Protein AF-A0A971NBQ5-F1 (afdb_monomer)

Sequence (109 aa):
MSLKNCKRCGKLFNIRGYTYNVCKDCLEKDNADFERLRQYILTHPYASVLELSQETGVEPAVITRFHREGRFINREKQEGNLLCAQCGAPVPAGQFCKECGTQTPRKNR

Structure (mmCIF, N/CA/C/O backbone):
data_AF-A0A971NBQ5-F1
#
_entry.id   AF-A0A971NBQ5-F1
#
loop_
_atom_site.group_PDB
_atom_site.id
_atom_site.type_symbol
_atom_site.label_atom_id
_atom_site.label_alt_id
_atom_site.label_comp_id
_atom_site.label_asym_id
_atom_site.label_entity_id
_atom_site.label_seq_id
_atom_site.pdbx_PDB_ins_code
_atom_site.Cartn_x
_atom_site.Cartn_y
_atom_site.Cartn_z
_atom_site.occupancy
_atom_site.B_iso_or_equiv
_atom_site.auth_seq_id
_atom_site.auth_comp_id
_atom_site.auth_asym_id
_atom_site.auth_atom_id
_atom_site.pdbx_PDB_model_num
ATOM 1 N N . MET A 1 1 ? 30.346 1.399 -16.266 1.00 57.97 1 MET A N 1
ATOM 2 C CA . MET A 1 1 ? 28.879 1.366 -16.469 1.00 57.97 1 MET A CA 1
ATOM 3 C C . MET A 1 1 ? 28.365 0.096 -15.815 1.00 57.97 1 MET A C 1
ATOM 5 O O . MET A 1 1 ? 28.711 -0.973 -16.290 1.00 57.97 1 MET A O 1
ATOM 9 N N . SER A 1 2 ? 27.642 0.200 -14.699 1.00 68.81 2 SER A N 1
ATOM 10 C CA . SER A 1 2 ? 27.184 -0.976 -13.947 1.00 68.81 2 SER A CA 1
ATOM 11 C C . SER A 1 2 ? 25.738 -1.291 -14.319 1.00 68.81 2 SER A C 1
ATOM 13 O O . SER A 1 2 ? 24.828 -0.518 -14.013 1.00 68.81 2 SER A O 1
ATOM 15 N N . LEU A 1 3 ? 25.542 -2.405 -15.022 1.00 72.94 3 LEU A N 1
ATOM 16 C CA . LEU A 1 3 ? 24.230 -2.940 -15.378 1.00 72.94 3 LEU A CA 1
ATOM 17 C C . LEU A 1 3 ? 23.749 -3.874 -14.263 1.00 72.94 3 LEU A C 1
ATOM 19 O O . LEU A 1 3 ? 24.534 -4.647 -13.718 1.00 72.94 3 LEU A O 1
ATOM 23 N N . LYS A 1 4 ? 22.462 -3.812 -13.922 1.00 79.94 4 LYS A N 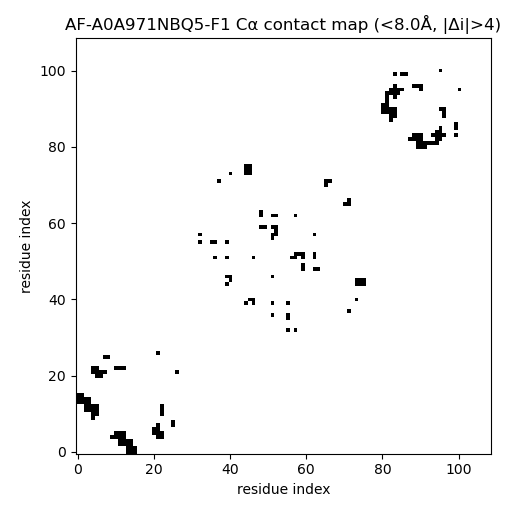1
ATOM 24 C CA . LYS A 1 4 ? 21.821 -4.725 -12.968 1.00 79.94 4 LYS A CA 1
ATOM 25 C C . LYS A 1 4 ? 20.464 -5.158 -13.488 1.00 79.94 4 LYS A C 1
ATOM 27 O O . LYS A 1 4 ? 19.810 -4.432 -14.233 1.00 79.94 4 LYS A O 1
ATOM 32 N N . ASN A 1 5 ? 20.035 -6.344 -13.082 1.00 82.00 5 ASN A N 1
ATOM 33 C CA . ASN A 1 5 ? 18.699 -6.836 -13.374 1.00 82.00 5 ASN A CA 1
ATOM 34 C C . ASN A 1 5 ? 17.680 -6.204 -12.426 1.00 82.00 5 ASN A C 1
ATOM 36 O O . ASN A 1 5 ? 17.870 -6.150 -11.209 1.00 82.00 5 ASN A O 1
ATOM 40 N N . CYS A 1 6 ? 16.571 -5.744 -12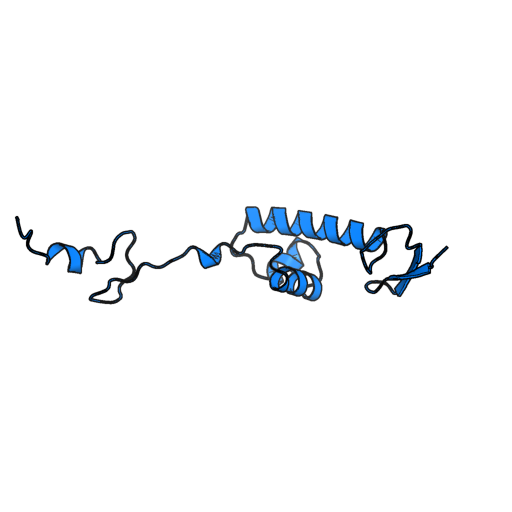.992 1.00 83.94 6 CYS A N 1
ATOM 41 C CA . CYS A 1 6 ? 15.412 -5.311 -12.233 1.00 83.94 6 CYS A CA 1
ATOM 42 C C . CYS A 1 6 ? 14.815 -6.506 -11.487 1.00 83.94 6 CYS A C 1
ATOM 44 O O . CYS A 1 6 ? 14.434 -7.490 -12.117 1.00 83.94 6 CYS A O 1
ATOM 46 N N . LYS A 1 7 ? 14.652 -6.404 -10.163 1.00 79.81 7 LYS A N 1
ATOM 47 C CA . LYS A 1 7 ? 14.005 -7.469 -9.374 1.00 79.81 7 LYS A CA 1
ATOM 48 C C . LYS A 1 7 ? 12.516 -7.669 -9.691 1.00 79.81 7 LYS A C 1
ATOM 50 O O . LYS A 1 7 ? 11.974 -8.704 -9.333 1.00 79.81 7 LYS A O 1
ATOM 55 N N . ARG A 1 8 ? 11.861 -6.695 -10.337 1.00 78.00 8 ARG A N 1
ATOM 56 C CA . ARG A 1 8 ? 10.422 -6.736 -10.660 1.00 78.00 8 ARG A CA 1
ATOM 57 C C . ARG A 1 8 ? 10.136 -7.311 -12.049 1.00 78.00 8 ARG A C 1
ATOM 59 O O . ARG A 1 8 ? 9.193 -8.068 -12.200 1.00 78.00 8 ARG A O 1
ATOM 66 N N . CYS A 1 9 ? 10.936 -6.955 -13.058 1.00 82.75 9 CYS A N 1
ATOM 67 C CA . CYS A 1 9 ? 10.690 -7.352 -14.454 1.00 82.75 9 CYS A CA 1
ATOM 68 C C . CYS A 1 9 ? 11.844 -8.120 -15.113 1.00 82.75 9 CYS A C 1
ATOM 70 O O . CYS A 1 9 ? 11.764 -8.446 -16.293 1.00 82.75 9 CYS A O 1
ATOM 72 N N . GLY A 1 10 ? 12.955 -8.346 -14.408 1.00 80.38 10 GLY A N 1
ATOM 73 C CA . GLY A 1 10 ? 14.121 -9.066 -14.927 1.00 80.38 10 GLY A CA 1
ATOM 74 C C . GLY A 1 10 ? 14.970 -8.301 -15.951 1.00 80.38 10 GLY A C 1
ATOM 75 O O . GLY A 1 10 ? 16.098 -8.717 -16.213 1.00 80.38 10 GLY A O 1
ATOM 76 N N . LYS A 1 11 ? 14.494 -7.167 -16.493 1.00 82.38 11 LYS A N 1
ATOM 77 C CA . LYS A 1 11 ? 15.241 -6.366 -17.480 1.00 82.38 11 LYS A CA 1
ATOM 78 C C . LYS A 1 11 ? 16.555 -5.828 -16.919 1.00 82.38 11 LYS A C 1
ATOM 80 O O . LYS A 1 11 ? 16.610 -5.349 -15.785 1.00 82.38 11 LYS A O 1
ATOM 85 N N . LEU A 1 12 ? 17.585 -5.840 -17.760 1.00 82.69 12 LEU A N 1
ATOM 86 C CA . LEU A 1 12 ? 18.862 -5.182 -17.503 1.00 82.69 12 LEU A CA 1
ATOM 87 C C . LEU A 1 12 ? 18.691 -3.662 -17.604 1.00 82.69 12 LEU A C 1
ATOM 89 O O . LEU A 1 12 ? 18.154 -3.154 -18.587 1.00 82.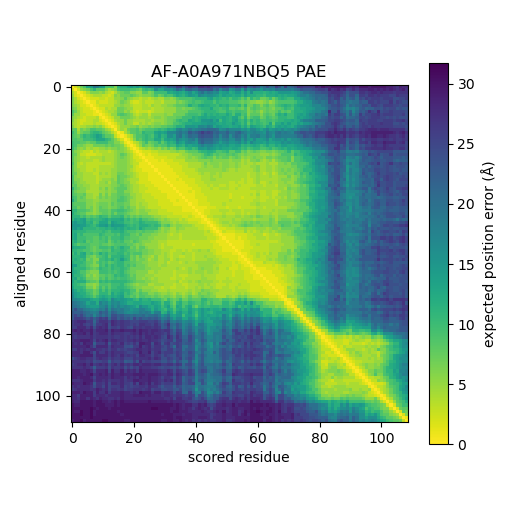69 12 LEU A O 1
ATOM 93 N N . PHE A 1 13 ? 19.145 -2.931 -16.589 1.00 82.12 13 PHE A N 1
ATOM 94 C CA . PHE A 1 13 ? 19.141 -1.471 -16.572 1.00 82.12 13 PHE A CA 1
ATOM 95 C C . PHE A 1 13 ? 20.440 -0.925 -15.974 1.00 82.12 13 PHE A C 1
ATOM 97 O O . PHE A 1 13 ? 21.120 -1.595 -15.197 1.00 82.12 13 PHE A O 1
ATOM 104 N N . ASN A 1 14 ? 20.798 0.304 -16.345 1.00 79.88 14 ASN A N 1
ATOM 105 C CA . ASN A 1 14 ? 21.979 0.974 -15.807 1.00 79.88 14 ASN A CA 1
ATOM 106 C C . ASN A 1 14 ? 21.704 1.500 -14.390 1.00 79.88 14 ASN A C 1
ATOM 108 O O . ASN A 1 14 ? 20.857 2.377 -14.214 1.00 79.88 14 ASN A O 1
ATOM 112 N N . ILE A 1 15 ? 22.485 1.058 -13.399 1.00 71.00 15 ILE A N 1
ATOM 113 C CA . ILE A 1 15 ? 22.587 1.737 -12.101 1.00 71.00 15 ILE A CA 1
ATOM 114 C C . ILE A 1 15 ? 23.499 2.950 -12.281 1.00 71.00 15 ILE A C 1
ATOM 116 O O . ILE A 1 15 ? 24.697 2.909 -12.011 1.00 71.00 15 ILE A O 1
ATOM 120 N N . ARG A 1 16 ? 22.962 4.061 -12.776 1.00 62.81 16 ARG A N 1
ATOM 121 C CA . ARG A 1 16 ? 23.644 5.356 -12.657 1.00 62.81 16 ARG A CA 1
ATOM 122 C C . ARG A 1 16 ? 23.129 6.057 -11.405 1.00 62.81 16 ARG A C 1
ATOM 124 O O . ARG A 1 16 ? 22.176 6.817 -11.489 1.00 62.81 16 ARG A O 1
ATOM 131 N N . GLY A 1 17 ? 23.707 5.732 -10.246 1.00 60.12 17 GLY A N 1
ATOM 132 C CA . GLY A 1 17 ? 23.428 6.431 -8.981 1.00 60.12 17 GLY A CA 1
ATOM 133 C C . GLY A 1 17 ? 22.071 6.138 -8.326 1.00 60.12 17 GLY A C 1
ATOM 134 O O . GLY A 1 17 ? 21.720 6.789 -7.349 1.00 60.12 17 GLY A O 1
ATOM 135 N N . TYR A 1 18 ? 21.310 5.161 -8.826 1.00 60.50 18 TYR A N 1
ATOM 136 C CA . TYR A 1 18 ? 20.048 4.748 -8.209 1.00 60.50 18 TYR A CA 1
ATOM 137 C C . TYR A 1 18 ? 20.302 3.789 -7.039 1.00 60.50 18 TYR A C 1
ATOM 139 O O . TYR A 1 18 ? 20.944 2.754 -7.207 1.00 60.50 18 TYR A O 1
ATOM 147 N N . THR A 1 19 ? 19.742 4.105 -5.871 1.00 63.47 19 THR A N 1
ATOM 148 C CA . THR A 1 19 ? 19.699 3.217 -4.693 1.00 63.47 19 THR A CA 1
ATOM 149 C C . THR A 1 19 ? 18.653 2.104 -4.833 1.00 63.47 19 THR A C 1
ATOM 151 O O . THR A 1 19 ? 18.680 1.117 -4.099 1.00 63.47 19 THR A O 1
ATOM 154 N N . TYR A 1 20 ? 17.730 2.240 -5.788 1.00 67.75 20 TYR A N 1
ATOM 155 C CA . TYR A 1 20 ? 16.611 1.324 -5.983 1.00 67.75 20 TYR A CA 1
ATOM 156 C C . TYR A 1 20 ? 17.011 0.067 -6.776 1.00 67.75 20 TYR A C 1
ATOM 158 O O . TYR A 1 20 ? 17.715 0.124 -7.781 1.00 67.75 20 TYR A O 1
ATOM 166 N N . ASN A 1 21 ? 16.508 -1.096 -6.347 1.00 76.19 21 ASN A N 1
ATOM 167 C CA . ASN A 1 21 ? 16.755 -2.404 -6.982 1.00 76.19 21 ASN A CA 1
ATOM 168 C C . ASN A 1 21 ? 15.837 -2.699 -8.190 1.00 76.19 21 ASN A C 1
ATOM 170 O O . ASN A 1 21 ? 15.735 -3.845 -8.641 1.00 76.19 21 ASN A O 1
ATOM 174 N N . VAL A 1 22 ? 15.141 -1.681 -8.689 1.00 81.56 22 VAL A N 1
ATOM 175 C CA . VAL A 1 22 ? 14.163 -1.768 -9.777 1.00 81.56 22 VAL A CA 1
ATOM 176 C C . VAL A 1 22 ? 14.507 -0.754 -10.863 1.00 81.56 22 VAL A C 1
ATOM 178 O O . VAL A 1 22 ? 15.082 0.295 -10.578 1.00 81.56 22 VAL A O 1
ATOM 181 N N . CYS A 1 23 ? 14.184 -1.075 -12.117 1.00 85.19 23 CYS A N 1
ATOM 182 C CA . CYS A 1 23 ? 14.418 -0.162 -13.232 1.00 85.19 23 CYS A CA 1
ATOM 183 C C . CYS A 1 23 ? 13.477 1.051 -13.174 1.00 85.19 23 CYS A C 1
ATOM 185 O O . CYS A 1 23 ? 12.424 0.999 -12.537 1.00 85.19 23 CYS A O 1
ATOM 187 N N . LYS A 1 24 ? 13.837 2.120 -13.895 1.00 83.06 24 LYS A N 1
ATOM 188 C CA . LYS A 1 24 ? 13.061 3.368 -13.954 1.00 83.06 24 LYS A CA 1
ATOM 189 C C . LYS A 1 24 ? 11.599 3.142 -14.370 1.00 83.06 24 LYS A C 1
ATOM 191 O O . LYS A 1 24 ? 10.708 3.637 -13.703 1.00 83.06 24 LYS A O 1
ATOM 196 N N . ASP A 1 25 ? 11.360 2.305 -15.380 1.00 84.31 25 ASP A N 1
ATOM 197 C CA . ASP A 1 25 ? 10.009 1.954 -15.851 1.00 84.31 25 ASP A CA 1
ATOM 198 C C . ASP A 1 25 ? 9.152 1.295 -14.756 1.00 84.31 25 ASP A C 1
ATOM 200 O O . ASP A 1 25 ? 7.993 1.646 -14.554 1.00 84.31 25 ASP A O 1
ATOM 204 N N . CYS A 1 26 ? 9.739 0.365 -13.996 1.00 84.75 26 CYS A N 1
ATOM 205 C CA . CYS A 1 26 ? 9.051 -0.265 -12.871 1.00 84.75 26 CYS A CA 1
ATOM 206 C C . CYS A 1 26 ? 8.802 0.720 -11.730 1.00 84.75 26 CYS A C 1
ATOM 208 O O . CYS A 1 26 ? 7.747 0.649 -11.114 1.00 84.75 26 CYS A O 1
ATOM 210 N N . LEU A 1 27 ? 9.744 1.627 -11.462 1.00 83.69 27 LEU A N 1
ATOM 211 C CA . LEU A 1 27 ? 9.591 2.670 -10.450 1.00 83.69 27 LEU A CA 1
ATOM 212 C C . LEU A 1 27 ? 8.484 3.665 -10.827 1.00 83.69 27 LEU A C 1
ATOM 214 O O . LEU A 1 27 ? 7.663 4.007 -9.985 1.00 83.69 27 LEU A O 1
ATOM 218 N N . GLU A 1 28 ? 8.427 4.093 -12.088 1.00 85.75 28 GLU A N 1
ATOM 219 C CA . GLU A 1 28 ? 7.363 4.965 -12.599 1.00 85.75 28 GLU A CA 1
ATOM 220 C C . GLU A 1 28 ? 5.993 4.284 -12.509 1.00 85.75 28 GLU A C 1
ATOM 222 O O . GLU A 1 28 ? 5.036 4.909 -12.057 1.00 85.75 28 GLU A O 1
ATOM 227 N N . LYS A 1 29 ? 5.911 2.986 -12.831 1.00 85.00 29 LYS A N 1
ATOM 228 C CA . LYS A 1 29 ? 4.696 2.186 -12.607 1.00 85.00 29 LYS A CA 1
ATOM 229 C C . LYS A 1 29 ? 4.314 2.124 -11.133 1.00 85.00 29 LYS A C 1
ATOM 231 O O . LYS A 1 29 ? 3.172 2.393 -10.807 1.00 85.00 29 LYS A O 1
ATOM 236 N N . ASP A 1 30 ? 5.274 1.842 -10.251 1.00 83.44 30 ASP A N 1
ATOM 237 C CA . ASP A 1 30 ? 5.059 1.799 -8.796 1.00 83.44 30 ASP A CA 1
ATOM 238 C C . ASP A 1 30 ? 4.484 3.126 -8.275 1.00 83.44 30 ASP A C 1
ATOM 240 O O . ASP A 1 30 ? 3.528 3.122 -7.509 1.00 83.44 30 ASP A O 1
ATOM 244 N N . ASN A 1 31 ? 5.016 4.259 -8.744 1.00 85.31 31 ASN A N 1
ATOM 245 C CA . ASN A 1 31 ? 4.517 5.586 -8.384 1.00 85.31 31 ASN A CA 1
ATOM 246 C C . ASN A 1 31 ? 3.104 5.845 -8.930 1.00 85.31 31 ASN A C 1
ATOM 248 O O . ASN A 1 31 ? 2.271 6.395 -8.215 1.00 85.31 31 ASN A O 1
ATOM 252 N N . ALA A 1 32 ? 2.818 5.447 -10.172 1.00 87.81 32 ALA A N 1
ATOM 253 C CA . ALA A 1 32 ? 1.48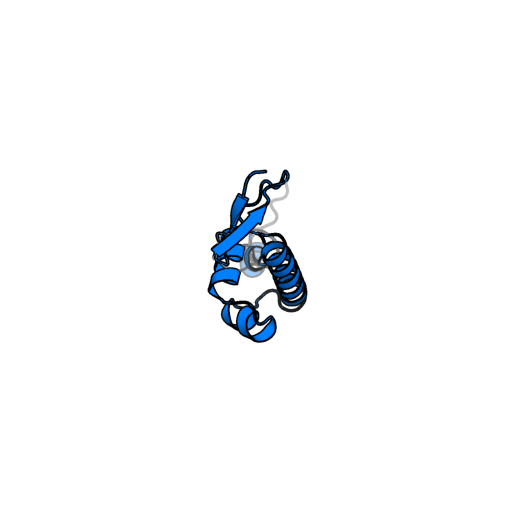8 5.599 -10.760 1.00 87.81 32 ALA A CA 1
ATOM 254 C C . ALA A 1 32 ? 0.440 4.722 -10.051 1.00 87.81 32 ALA A C 1
ATOM 256 O O . ALA A 1 32 ? -0.668 5.178 -9.775 1.00 87.81 32 ALA A O 1
ATOM 257 N N . ASP A 1 33 ? 0.799 3.479 -9.731 1.00 85.25 33 ASP A N 1
ATOM 258 C CA . ASP A 1 33 ? -0.013 2.543 -8.948 1.00 85.25 33 ASP A CA 1
ATOM 259 C C . ASP A 1 33 ? -0.275 3.108 -7.544 1.00 85.25 33 ASP A C 1
ATOM 261 O O . ASP A 1 33 ? -1.408 3.112 -7.063 1.00 85.25 33 ASP A O 1
ATOM 265 N N . PHE A 1 34 ? 0.765 3.654 -6.906 1.00 83.62 34 PHE A N 1
ATOM 266 C CA . PHE A 1 34 ? 0.681 4.267 -5.584 1.00 83.62 34 PHE A CA 1
ATOM 267 C C . PHE A 1 34 ? -0.259 5.474 -5.560 1.00 83.62 34 PHE A C 1
ATOM 269 O O . PHE A 1 34 ? -1.070 5.593 -4.644 1.00 83.62 34 PHE A O 1
ATOM 276 N N . GLU A 1 35 ? -0.189 6.352 -6.562 1.00 85.56 35 GLU A N 1
ATOM 277 C CA . GLU A 1 35 ? -1.064 7.524 -6.635 1.00 85.56 35 GLU A CA 1
ATOM 278 C C . GLU A 1 35 ? -2.536 7.115 -6.803 1.00 85.56 35 GLU A C 1
ATOM 280 O O . GLU A 1 35 ? -3.404 7.660 -6.122 1.00 85.56 35 GLU A O 1
ATOM 285 N N . ARG A 1 36 ? -2.824 6.092 -7.622 1.00 85.12 36 ARG A N 1
ATOM 286 C CA . ARG A 1 36 ? -4.183 5.532 -7.753 1.00 85.12 36 ARG A CA 1
ATOM 287 C C . ARG A 1 36 ? -4.696 4.967 -6.434 1.00 85.12 36 ARG A C 1
ATOM 289 O O . ARG A 1 36 ? -5.797 5.312 -6.010 1.00 85.12 36 ARG A O 1
ATOM 296 N N . LEU A 1 37 ? -3.886 4.145 -5.765 1.00 82.38 37 LEU A N 1
ATOM 297 C CA . LEU A 1 37 ? -4.226 3.576 -4.459 1.00 82.38 37 LEU A CA 1
ATOM 298 C C . LEU A 1 37 ? -4.467 4.677 -3.425 1.00 82.38 37 LEU A C 1
ATOM 300 O O . LEU A 1 37 ? -5.421 4.604 -2.659 1.00 82.38 37 LEU A O 1
ATOM 304 N N . ARG A 1 38 ? -3.653 5.736 -3.429 1.00 81.38 38 ARG A N 1
ATOM 305 C CA . ARG A 1 38 ? -3.812 6.879 -2.527 1.00 81.38 38 ARG A CA 1
ATOM 306 C C . ARG A 1 38 ? -5.138 7.606 -2.744 1.00 81.38 38 ARG A C 1
ATOM 308 O O . ARG A 1 38 ? -5.832 7.871 -1.767 1.00 81.38 38 ARG A O 1
ATOM 315 N N . GLN A 1 39 ? -5.487 7.925 -3.989 1.00 83.81 39 GLN A N 1
ATOM 316 C CA . GLN A 1 39 ? -6.759 8.578 -4.333 1.00 83.81 39 GLN A CA 1
ATOM 317 C C . GLN A 1 39 ? -7.959 7.723 -3.895 1.00 83.81 39 GLN A C 1
ATOM 319 O O . GLN A 1 39 ? -8.931 8.245 -3.343 1.00 83.81 39 GLN A O 1
ATOM 324 N N . TYR A 1 40 ? -7.857 6.403 -4.067 1.00 84.06 40 TYR A N 1
ATOM 325 C CA . TYR A 1 40 ? -8.905 5.472 -3.662 1.00 84.06 40 TYR A CA 1
ATOM 326 C C . TYR A 1 40 ? -9.030 5.357 -2.138 1.00 84.06 40 TYR A C 1
ATOM 328 O O . TYR A 1 40 ? -10.122 5.460 -1.600 1.00 84.06 40 TYR A O 1
ATOM 336 N N . ILE A 1 41 ? -7.921 5.242 -1.404 1.00 78.38 41 ILE A N 1
ATOM 337 C CA . ILE A 1 41 ? -7.937 5.169 0.069 1.00 78.38 41 ILE A CA 1
ATOM 338 C C . ILE A 1 41 ? -8.445 6.480 0.695 1.00 78.38 41 ILE A C 1
ATOM 340 O O . ILE A 1 41 ? -9.059 6.464 1.760 1.00 78.38 41 ILE A O 1
ATOM 344 N N . LEU A 1 42 ? -8.214 7.628 0.046 1.00 78.25 42 LEU A N 1
ATOM 345 C CA . LEU A 1 42 ? -8.735 8.921 0.505 1.00 78.25 42 LEU A CA 1
ATOM 346 C C . LEU A 1 42 ? -10.266 9.001 0.438 1.00 78.25 42 LEU A C 1
ATOM 348 O O . LEU A 1 42 ? -10.874 9.631 1.301 1.00 78.25 42 LEU A O 1
ATOM 352 N N . THR A 1 43 ? -10.874 8.388 -0.577 1.00 81.38 43 THR A N 1
ATOM 353 C CA . THR A 1 43 ? -12.332 8.371 -0.784 1.00 81.38 43 THR A CA 1
ATOM 354 C C . THR A 1 43 ? -13.000 7.196 -0.069 1.00 81.38 43 THR A C 1
ATOM 356 O O . THR A 1 43 ? -14.086 7.350 0.487 1.00 81.38 43 THR A O 1
ATOM 359 N N . HIS A 1 44 ? -12.314 6.056 0.002 1.00 78.75 44 HIS A N 1
ATOM 360 C CA . HIS A 1 44 ? -12.758 4.815 0.626 1.00 78.75 44 HIS A CA 1
ATOM 361 C C . HIS A 1 44 ? -11.738 4.354 1.678 1.00 78.75 44 HIS A C 1
ATOM 363 O O . HIS A 1 44 ? -10.926 3.460 1.426 1.00 78.75 44 HIS A O 1
ATOM 369 N N . PRO A 1 45 ? -11.777 4.934 2.892 1.00 70.69 45 PRO A N 1
ATOM 370 C CA . PRO A 1 45 ? -10.809 4.624 3.938 1.00 70.69 45 PRO A CA 1
ATOM 371 C C . PRO A 1 45 ? -10.919 3.194 4.475 1.00 70.69 45 PRO A C 1
ATOM 373 O O . PRO A 1 45 ? -10.003 2.776 5.158 1.00 70.69 45 PRO A O 1
ATOM 376 N N . TYR A 1 46 ? -11.992 2.456 4.170 1.00 71.44 46 TYR A N 1
ATOM 377 C CA . TYR A 1 46 ? -12.212 1.067 4.603 1.00 71.44 46 TYR A CA 1
ATOM 378 C C . TYR A 1 46 ? -12.095 0.050 3.456 1.00 71.44 46 TYR A C 1
ATOM 380 O O . TYR A 1 46 ? -12.535 -1.088 3.596 1.00 71.44 46 TYR A O 1
ATOM 388 N N . ALA A 1 47 ? -11.536 0.459 2.313 1.00 79.00 47 ALA A N 1
ATOM 389 C CA . ALA A 1 47 ? -11.402 -0.406 1.147 1.00 79.00 47 ALA A CA 1
ATOM 390 C C . ALA A 1 47 ? -10.526 -1.632 1.440 1.00 79.00 47 ALA A C 1
ATOM 392 O O . ALA A 1 47 ? -9.406 -1.510 1.951 1.00 79.00 47 ALA A O 1
ATOM 393 N N . SER A 1 48 ? -11.009 -2.816 1.065 1.00 80.75 48 SER A N 1
ATOM 394 C CA . SER A 1 48 ? -10.241 -4.055 1.195 1.00 80.75 48 SER A CA 1
ATOM 395 C C . SER A 1 48 ? -9.173 -4.176 0.101 1.00 80.75 48 SER A C 1
ATOM 397 O O . SER A 1 48 ? -9.273 -3.579 -0.969 1.00 80.75 48 SER A O 1
ATOM 399 N N . VAL A 1 49 ? -8.154 -5.015 0.324 1.00 81.06 49 VAL A N 1
ATOM 400 C CA . VAL A 1 49 ? -7.095 -5.302 -0.670 1.00 81.06 49 VAL A CA 1
ATOM 401 C C . VAL A 1 49 ? -7.683 -5.781 -2.002 1.00 81.06 49 VAL A C 1
ATOM 403 O O . VAL A 1 49 ? -7.154 -5.454 -3.064 1.00 81.06 49 VAL A O 1
ATOM 406 N N . LEU A 1 50 ? -8.782 -6.539 -1.948 1.00 82.75 50 LEU A N 1
ATOM 407 C CA . LEU A 1 50 ? -9.489 -7.031 -3.131 1.00 82.75 50 LEU A CA 1
ATOM 408 C C . LEU A 1 50 ? -10.157 -5.897 -3.917 1.00 82.75 50 LEU A C 1
ATOM 410 O O . LEU A 1 50 ? -9.985 -5.833 -5.130 1.00 82.75 50 LEU A O 1
ATOM 414 N N . GLU A 1 51 ? -10.854 -4.984 -3.237 1.00 83.75 51 GLU A N 1
ATOM 415 C CA . GLU A 1 51 ? -11.497 -3.824 -3.874 1.00 83.75 51 GLU A CA 1
ATOM 416 C C . GLU A 1 51 ? -10.457 -2.887 -4.479 1.00 83.75 51 GLU A C 1
ATOM 418 O O . GLU A 1 51 ? -10.562 -2.511 -5.643 1.00 83.75 51 GLU A O 1
ATOM 423 N N . LEU A 1 52 ? -9.389 -2.598 -3.727 1.00 83.25 52 LEU A N 1
ATOM 424 C CA . LEU A 1 52 ? -8.257 -1.819 -4.219 1.00 83.25 52 LEU A CA 1
ATOM 425 C C . LEU A 1 52 ? -7.684 -2.439 -5.494 1.00 83.25 52 LEU A C 1
ATOM 427 O O . LEU A 1 52 ? -7.399 -1.717 -6.443 1.00 83.25 52 LEU A O 1
ATOM 431 N N . SER A 1 53 ? -7.538 -3.764 -5.541 1.00 85.31 53 SER A N 1
ATOM 432 C CA . SER A 1 53 ? -7.022 -4.463 -6.719 1.00 85.31 53 SER A CA 1
ATOM 433 C C . SER A 1 53 ? -7.949 -4.349 -7.926 1.00 85.31 53 SER A C 1
ATOM 435 O O . SER A 1 53 ? -7.471 -4.082 -9.028 1.00 85.31 53 SER A O 1
ATOM 437 N N . GLN A 1 54 ? -9.257 -4.506 -7.722 1.00 85.94 54 GLN A N 1
ATOM 438 C CA . GLN A 1 54 ? -10.245 -4.411 -8.796 1.00 85.94 54 GLN A CA 1
ATOM 439 C C . GLN A 1 54 ? -10.352 -2.994 -9.363 1.00 85.94 54 GLN A C 1
ATOM 441 O O . GLN A 1 54 ? -10.365 -2.832 -10.579 1.00 85.94 54 GLN A O 1
ATOM 446 N N . GLU A 1 55 ? -10.356 -1.979 -8.502 1.00 86.44 55 GLU A N 1
ATOM 447 C CA . GLU A 1 55 ? -10.550 -0.588 -8.920 1.00 86.44 55 GLU A CA 1
ATOM 448 C C . GLU A 1 55 ? -9.278 0.057 -9.461 1.00 86.44 55 GLU A C 1
ATOM 450 O O . GLU A 1 55 ? -9.299 0.754 -10.474 1.00 86.44 55 GLU A O 1
ATOM 455 N N . THR A 1 56 ? -8.133 -0.173 -8.813 1.00 82.75 56 THR A N 1
ATOM 456 C CA . THR A 1 56 ? -6.872 0.420 -9.282 1.00 82.75 56 THR A CA 1
ATOM 457 C C . THR A 1 56 ? -6.194 -0.400 -10.376 1.00 82.75 56 THR A C 1
ATOM 459 O O . THR A 1 56 ? -5.283 0.108 -11.033 1.00 82.75 56 THR A O 1
ATOM 462 N N . GLY A 1 57 ? -6.611 -1.655 -10.579 1.00 84.00 57 GLY A N 1
ATOM 463 C CA . GLY A 1 57 ? -5.978 -2.598 -11.503 1.00 84.00 57 GLY A CA 1
ATOM 464 C C . GLY A 1 57 ? -4.594 -3.073 -11.049 1.00 84.00 57 GLY A C 1
ATOM 465 O O . GLY A 1 57 ? -3.861 -3.684 -11.827 1.00 84.00 57 GLY A O 1
ATOM 466 N N . VAL A 1 58 ? -4.208 -2.776 -9.805 1.00 83.00 58 VAL A N 1
ATOM 467 C CA . VAL A 1 58 ? -2.923 -3.181 -9.232 1.00 83.00 58 VAL A CA 1
ATOM 468 C C . VAL A 1 58 ? -3.039 -4.599 -8.684 1.00 83.00 58 VAL A C 1
ATOM 470 O O . VAL A 1 58 ? -4.020 -4.968 -8.042 1.00 83.00 58 VAL A O 1
ATOM 473 N N . GLU A 1 59 ? -2.010 -5.410 -8.912 1.00 83.12 59 GLU A N 1
ATOM 474 C CA . GLU A 1 59 ? -1.988 -6.801 -8.464 1.00 83.12 59 GLU A CA 1
ATOM 475 C C . GLU A 1 59 ? -2.063 -6.894 -6.921 1.00 83.12 59 GLU A C 1
ATOM 477 O O . GLU A 1 59 ? -1.341 -6.169 -6.220 1.00 83.12 59 GLU A O 1
ATOM 482 N N . PRO A 1 60 ? -2.878 -7.803 -6.350 1.00 81.88 60 PRO A N 1
ATOM 483 C CA . PRO A 1 60 ? -3.109 -7.861 -4.903 1.00 81.88 60 PRO A CA 1
ATOM 484 C C . PRO A 1 60 ? -1.828 -8.163 -4.112 1.00 81.88 60 PRO A C 1
ATOM 486 O O . PRO A 1 60 ? -1.678 -7.724 -2.969 1.00 81.88 60 PRO A O 1
ATOM 489 N N . ALA A 1 61 ? -0.859 -8.848 -4.725 1.00 81.94 61 ALA A N 1
ATOM 490 C CA . ALA A 1 61 ? 0.457 -9.092 -4.140 1.00 81.94 61 ALA A CA 1
ATOM 491 C C . ALA A 1 61 ? 1.254 -7.792 -3.924 1.00 81.94 61 ALA A C 1
ATOM 493 O O . ALA A 1 61 ? 1.920 -7.627 -2.899 1.00 81.94 61 ALA A O 1
ATOM 494 N N . VAL A 1 62 ? 1.155 -6.844 -4.860 1.00 80.31 62 VAL A N 1
ATOM 495 C CA . VAL A 1 62 ? 1.818 -5.535 -4.784 1.00 80.31 62 VAL A CA 1
ATOM 496 C C . VAL A 1 62 ? 1.149 -4.663 -3.721 1.00 80.31 62 VAL A C 1
ATOM 498 O O . VAL A 1 62 ? 1.843 -4.087 -2.885 1.00 80.31 62 VAL A O 1
ATOM 501 N N . ILE A 1 63 ? -0.187 -4.642 -3.681 1.00 81.38 63 ILE A N 1
ATOM 502 C CA . ILE A 1 63 ? -0.964 -3.912 -2.664 1.00 81.38 63 ILE A CA 1
ATOM 503 C C . ILE A 1 63 ? -0.640 -4.440 -1.264 1.00 81.38 63 ILE A C 1
ATOM 505 O O . ILE A 1 63 ? -0.338 -3.665 -0.358 1.00 81.38 63 ILE A O 1
ATOM 509 N N . THR A 1 64 ? -0.609 -5.765 -1.100 1.00 80.81 64 THR A N 1
ATOM 510 C CA . THR A 1 64 ? -0.242 -6.411 0.168 1.00 80.81 64 THR A CA 1
ATOM 511 C C . THR A 1 64 ? 1.181 -6.047 0.596 1.00 80.81 64 THR A C 1
ATOM 513 O O . THR A 1 64 ? 1.418 -5.795 1.779 1.00 80.81 64 THR A O 1
ATOM 516 N N . ARG A 1 65 ? 2.139 -5.983 -0.345 1.00 81.38 65 ARG A N 1
ATOM 517 C CA . ARG A 1 65 ? 3.516 -5.544 -0.061 1.00 81.38 65 ARG A CA 1
ATOM 518 C C . ARG A 1 65 ? 3.533 -4.116 0.475 1.00 81.38 65 ARG A C 1
ATOM 520 O O . ARG A 1 65 ? 4.112 -3.877 1.529 1.00 81.38 65 ARG A O 1
ATOM 527 N N . PHE A 1 66 ? 2.864 -3.192 -0.205 1.00 79.62 66 PHE A N 1
ATOM 528 C CA . PHE A 1 66 ? 2.806 -1.796 0.219 1.00 79.62 66 PHE A CA 1
ATOM 529 C C . PHE A 1 66 ? 2.071 -1.593 1.551 1.00 79.62 66 PHE A C 1
ATOM 531 O O . PHE A 1 66 ? 2.476 -0.748 2.350 1.00 79.62 66 PHE A O 1
ATOM 538 N N . HIS A 1 67 ? 1.024 -2.382 1.808 1.00 74.75 67 HIS A N 1
ATOM 539 C CA . HIS A 1 67 ? 0.324 -2.395 3.089 1.00 74.75 67 HIS A CA 1
ATOM 540 C C . HIS A 1 67 ? 1.256 -2.859 4.220 1.00 74.75 67 HIS A C 1
ATOM 542 O O . HIS A 1 67 ? 1.353 -2.197 5.249 1.00 74.75 67 HIS A O 1
ATOM 548 N N . ARG A 1 68 ? 2.026 -3.938 4.006 1.00 74.19 68 ARG A N 1
ATOM 549 C CA . ARG A 1 68 ? 3.046 -4.413 4.963 1.00 74.19 68 ARG A CA 1
ATOM 550 C C . ARG A 1 68 ? 4.190 -3.422 5.172 1.00 74.19 68 ARG A C 1
ATOM 552 O O . ARG A 1 68 ? 4.704 -3.322 6.278 1.00 74.19 68 ARG A O 1
ATOM 559 N N . GLU A 1 69 ? 4.583 -2.693 4.130 1.00 72.69 69 GLU A N 1
ATOM 560 C CA . GLU A 1 69 ? 5.587 -1.623 4.205 1.00 72.69 69 GLU A CA 1
ATOM 561 C C . GLU A 1 69 ? 5.059 -0.355 4.907 1.00 72.69 69 GLU A C 1
ATOM 563 O O . GLU A 1 69 ? 5.820 0.589 5.110 1.00 72.69 69 GLU A O 1
ATOM 568 N N . GLY A 1 70 ? 3.772 -0.309 5.280 1.00 66.88 70 GLY A N 1
ATOM 569 C CA . GLY A 1 70 ?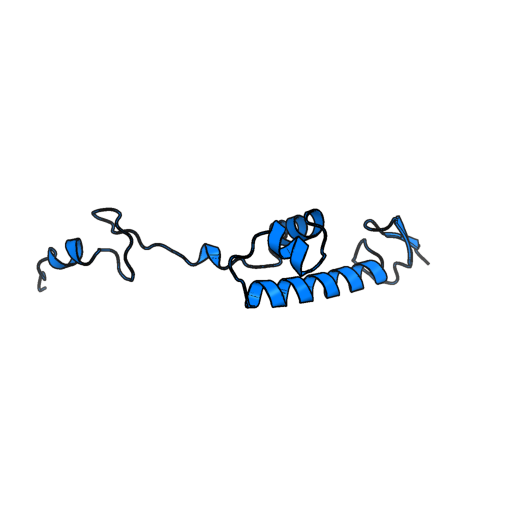 3.164 0.824 5.978 1.00 66.88 70 GLY A CA 1
ATOM 570 C C . GLY A 1 70 ? 3.052 2.084 5.119 1.00 66.88 70 GLY A C 1
ATOM 571 O O . GLY A 1 70 ? 2.933 3.184 5.655 1.00 66.88 70 GLY A O 1
ATOM 572 N N . ARG A 1 71 ? 3.108 1.955 3.785 1.00 65.81 71 ARG A N 1
ATOM 573 C CA . ARG A 1 71 ? 3.071 3.115 2.878 1.00 65.81 71 ARG A CA 1
ATOM 574 C C . ARG A 1 71 ? 1.674 3.726 2.730 1.00 65.81 71 ARG A C 1
ATOM 576 O O . ARG A 1 71 ? 1.559 4.827 2.199 1.00 65.81 71 ARG A O 1
ATOM 583 N N . PHE A 1 72 ? 0.639 3.054 3.235 1.00 65.75 72 PHE A N 1
ATOM 584 C CA . PHE A 1 72 ? -0.709 3.600 3.381 1.00 65.75 72 PHE A CA 1
ATOM 585 C C . PHE A 1 72 ? -1.202 3.378 4.811 1.00 65.75 72 PHE A C 1
ATOM 587 O O . PHE A 1 72 ? -1.069 2.283 5.356 1.00 65.75 72 PHE A O 1
ATOM 594 N N . ILE A 1 73 ? -1.779 4.418 5.412 1.00 53.97 73 ILE A N 1
ATOM 595 C CA . ILE A 1 73 ? -2.364 4.355 6.750 1.00 53.97 73 ILE A CA 1
ATOM 596 C C . ILE A 1 73 ? -3.843 4.047 6.570 1.00 53.97 73 ILE A C 1
ATOM 598 O O . ILE A 1 73 ? -4.610 4.920 6.165 1.00 53.97 73 ILE A O 1
ATOM 602 N N . ASN A 1 74 ? -4.236 2.811 6.869 1.00 54.09 74 ASN A N 1
ATOM 603 C CA . ASN A 1 74 ? -5.644 2.496 7.019 1.00 54.09 74 ASN A CA 1
ATOM 604 C C . ASN A 1 74 ? -6.142 3.190 8.300 1.00 54.09 74 ASN A C 1
ATOM 606 O O . ASN A 1 74 ? -5.582 2.975 9.382 1.00 54.09 74 ASN A O 1
ATOM 610 N N . ARG A 1 75 ? -7.133 4.085 8.187 1.00 52.38 75 ARG A N 1
ATOM 611 C CA . ARG A 1 75 ? -7.667 4.844 9.336 1.00 52.38 75 ARG A CA 1
ATOM 612 C C . ARG A 1 75 ? -8.431 3.968 10.332 1.00 52.38 75 ARG A C 1
ATOM 614 O O . ARG A 1 75 ? -8.842 4.478 11.366 1.00 52.38 75 ARG A O 1
ATOM 621 N N . GLU A 1 76 ? -8.540 2.663 10.093 1.00 50.47 76 GLU A N 1
ATOM 622 C CA . GLU A 1 76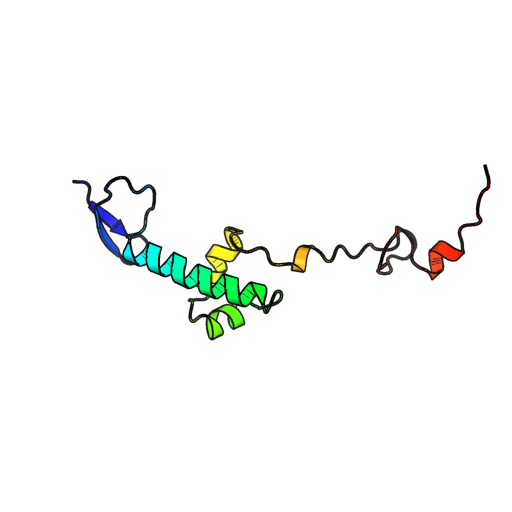 ? -9.099 1.699 11.049 1.00 50.47 76 GLU A CA 1
ATOM 623 C C . GLU A 1 76 ? -8.446 1.768 12.442 1.00 50.47 76 GLU A C 1
ATOM 625 O O . GLU A 1 76 ? -9.085 1.471 13.445 1.00 50.47 76 GLU A O 1
ATOM 630 N N . LYS A 1 77 ? -7.194 2.233 12.560 1.00 46.25 77 LYS A N 1
ATOM 631 C CA . LYS A 1 77 ? -6.510 2.336 13.861 1.00 46.25 77 LYS A CA 1
ATOM 632 C C . LYS A 1 77 ? -6.809 3.601 14.678 1.00 46.25 77 LYS A C 1
ATOM 634 O O . LYS A 1 77 ? -6.099 3.854 15.651 1.00 46.25 77 LYS A O 1
ATOM 639 N N . GLN A 1 78 ? -7.808 4.402 14.300 1.00 46.00 78 GLN A N 1
ATOM 640 C CA . GLN A 1 78 ? -8.255 5.556 15.095 1.00 46.00 78 GLN A CA 1
ATOM 641 C C . GLN A 1 78 ? -9.651 5.416 15.702 1.00 46.00 78 GLN A C 1
ATOM 643 O O . GLN A 1 78 ? -10.080 6.324 16.409 1.00 46.00 78 GLN A O 1
ATOM 648 N N . GLU A 1 79 ? -10.313 4.267 15.566 1.00 50.69 79 GLU A N 1
ATOM 649 C CA . GLU A 1 79 ? -11.393 3.914 16.490 1.00 50.69 79 GLU A CA 1
ATOM 650 C C . GLU A 1 79 ? -10.781 3.323 17.760 1.00 50.69 79 GLU A C 1
ATOM 652 O O . GLU A 1 79 ? -10.882 2.139 18.076 1.00 50.69 79 GLU A O 1
ATOM 657 N N . GLY A 1 80 ? -10.096 4.191 18.507 1.00 53.19 80 GLY A N 1
ATOM 658 C CA . GLY A 1 80 ? -9.927 3.991 19.933 1.00 53.19 80 GLY A CA 1
ATOM 659 C C . GLY A 1 80 ? -11.313 4.032 20.556 1.00 53.19 80 GLY A C 1
ATOM 660 O O . GLY A 1 80 ? -11.732 5.080 21.037 1.00 53.19 80 GLY A O 1
ATOM 661 N N . ASN A 1 81 ? -12.029 2.905 20.512 1.00 57.97 81 ASN A N 1
ATOM 662 C CA . ASN A 1 81 ? -13.185 2.666 21.355 1.00 57.97 81 ASN A CA 1
ATOM 663 C C . ASN A 1 81 ? -12.690 2.855 22.784 1.00 57.97 81 ASN A C 1
ATOM 665 O O . ASN A 1 81 ? -12.071 1.967 23.367 1.00 57.97 81 ASN A O 1
ATOM 669 N N . LEU A 1 82 ? -12.887 4.053 23.328 1.00 63.84 82 LEU A N 1
ATOM 670 C CA . LEU A 1 82 ? -12.750 4.271 24.750 1.00 63.84 82 LEU A CA 1
ATOM 671 C C . LEU A 1 82 ? -13.794 3.346 25.367 1.00 63.84 82 LEU A C 1
ATOM 673 O O . LEU A 1 82 ? -14.982 3.45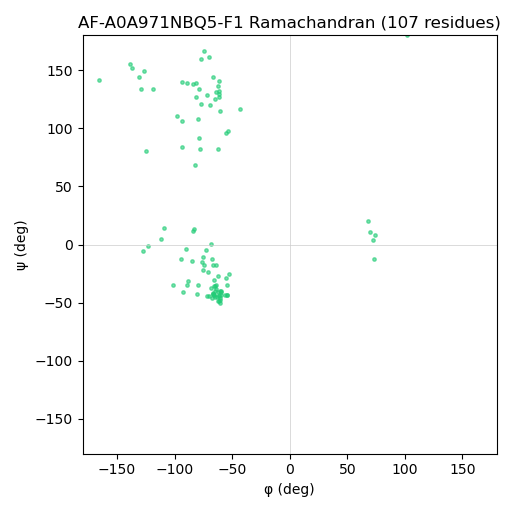9 25.078 1.00 63.84 82 LEU A O 1
ATOM 677 N N . LEU A 1 83 ? -13.346 2.347 26.115 1.00 72.69 83 LEU A N 1
ATOM 678 C CA . LEU A 1 83 ? -14.232 1.422 26.807 1.00 72.69 83 LEU A CA 1
ATOM 679 C C . LEU A 1 83 ? -14.431 1.950 28.222 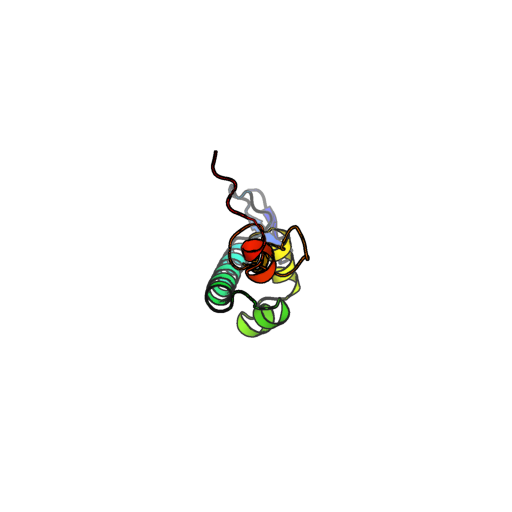1.00 72.69 83 LEU A C 1
ATOM 681 O O . LEU A 1 83 ? -13.495 2.437 28.859 1.00 72.69 83 LEU A O 1
ATOM 685 N N . CYS A 1 84 ? -15.655 1.857 28.726 1.00 75.69 84 CYS A N 1
ATOM 686 C CA . CYS A 1 84 ? -15.950 2.244 30.090 1.00 75.69 84 CYS A CA 1
ATOM 687 C C . CYS A 1 84 ? -15.137 1.380 31.063 1.00 75.69 84 CYS A C 1
ATOM 689 O O . CYS A 1 84 ? -15.239 0.157 31.034 1.00 75.69 84 CYS A O 1
ATOM 691 N N . ALA A 1 85 ? -14.400 2.004 31.982 1.00 72.62 85 ALA A N 1
ATOM 692 C CA . ALA A 1 85 ? -13.593 1.284 32.970 1.00 72.62 85 ALA A CA 1
ATOM 693 C C . ALA A 1 85 ? -14.422 0.424 33.946 1.00 72.62 85 ALA A C 1
ATOM 695 O O . ALA A 1 85 ? -13.871 -0.457 34.597 1.00 72.62 85 ALA A O 1
ATOM 696 N N . GLN A 1 86 ? -15.733 0.673 34.050 1.00 70.69 86 GLN A N 1
ATOM 697 C CA . GLN A 1 86 ? -16.621 -0.026 34.982 1.00 70.69 86 GLN A CA 1
ATOM 698 C C . GLN A 1 86 ? -17.472 -1.123 34.330 1.00 70.69 86 GLN A C 1
ATOM 700 O O . GLN A 1 86 ? -17.737 -2.137 34.966 1.00 70.69 86 GLN A O 1
ATOM 705 N N . CYS A 1 87 ? -17.907 -0.944 33.080 1.00 76.50 87 CYS A N 1
ATOM 706 C CA . CYS A 1 87 ? -18.791 -1.902 32.400 1.00 76.50 87 CYS A CA 1
ATOM 707 C C . CYS A 1 87 ? -18.289 -2.367 31.027 1.00 76.50 87 CYS A C 1
ATOM 709 O O . CYS A 1 87 ? -18.911 -3.227 30.414 1.00 76.50 87 CYS A O 1
ATOM 711 N N . GLY A 1 88 ? -17.193 -1.799 30.518 1.00 69.50 88 GLY A N 1
ATOM 712 C CA . GLY A 1 88 ? -16.638 -2.135 29.206 1.00 69.50 88 GLY A CA 1
ATOM 713 C C . GLY A 1 88 ? -17.441 -1.617 28.009 1.00 69.50 88 GLY A C 1
ATOM 714 O O . GLY A 1 88 ? -17.073 -1.910 26.879 1.00 69.50 88 GLY A O 1
ATOM 715 N N . ALA A 1 89 ? -18.516 -0.847 28.213 1.00 75.62 89 ALA A N 1
ATOM 716 C CA . ALA A 1 89 ? -19.304 -0.289 27.112 1.00 75.62 89 ALA A CA 1
ATOM 717 C C . ALA A 1 89 ? -18.501 0.753 26.303 1.00 75.62 89 ALA A C 1
ATOM 719 O O . ALA A 1 89 ? -17.750 1.519 26.912 1.00 75.62 89 ALA A O 1
ATOM 720 N N . PRO A 1 90 ? -18.666 0.837 24.969 1.00 73.75 90 PRO A N 1
ATOM 721 C CA . PRO A 1 90 ? -18.016 1.860 24.153 1.00 73.75 90 PRO A CA 1
ATOM 722 C C . PRO A 1 90 ? -18.527 3.255 24.536 1.00 73.75 90 PRO A C 1
ATOM 724 O O . PRO A 1 90 ? -19.735 3.481 24.643 1.00 73.75 90 PRO A O 1
ATOM 727 N N . VAL A 1 91 ? -17.610 4.197 24.762 1.00 71.75 91 VAL A N 1
ATOM 728 C CA . VAL A 1 91 ? -17.919 5.575 25.147 1.00 71.75 91 VAL A CA 1
ATOM 729 C C . VAL A 1 91 ? -17.407 6.566 24.102 1.00 71.75 91 VAL A C 1
ATOM 731 O O . VAL A 1 91 ? -16.261 6.471 23.672 1.00 71.75 91 VAL A O 1
ATOM 734 N N . PRO A 1 92 ? -18.235 7.548 23.696 1.00 66.06 92 PRO A N 1
ATOM 735 C CA . PRO A 1 92 ? -17.850 8.528 22.681 1.00 66.06 92 PRO A CA 1
ATOM 736 C C . PRO A 1 92 ? -16.794 9.528 23.182 1.00 66.06 92 PRO A C 1
ATOM 738 O O . PRO A 1 92 ? -16.076 10.110 22.377 1.00 66.06 92 PRO A O 1
ATOM 741 N N . ALA A 1 93 ? -16.699 9.742 24.500 1.00 61.00 93 ALA A N 1
ATOM 742 C CA . ALA A 1 93 ? -15.658 10.528 25.162 1.00 61.00 93 ALA A CA 1
ATOM 743 C C . ALA A 1 93 ? -15.682 10.257 26.679 1.00 61.00 93 ALA A C 1
ATOM 745 O O . ALA A 1 93 ? -16.760 10.159 27.267 1.00 61.00 93 ALA A O 1
ATOM 746 N N . GLY A 1 94 ? -14.511 10.183 27.321 1.00 67.31 94 GLY A N 1
ATOM 747 C CA . GLY A 1 94 ? -14.366 9.963 28.770 1.00 67.31 94 GLY A CA 1
ATOM 748 C C . GLY A 1 94 ? -13.995 8.526 29.159 1.00 67.31 94 GLY A C 1
ATOM 749 O O . GLY A 1 94 ? -13.805 7.672 28.304 1.00 67.31 94 GLY A O 1
ATOM 750 N N . GLN A 1 95 ? -13.849 8.264 30.463 1.00 71.12 95 GLN A N 1
ATOM 751 C CA . GLN A 1 95 ? -13.500 6.937 31.011 1.00 71.12 95 GLN A CA 1
ATOM 752 C C . GLN A 1 95 ? -14.739 6.118 31.431 1.00 71.12 95 GLN A C 1
ATOM 754 O O . GLN A 1 95 ? -14.652 4.914 31.679 1.00 71.12 95 GLN A O 1
ATOM 759 N N . PHE A 1 96 ? -15.911 6.758 31.502 1.00 73.00 96 PHE A N 1
ATOM 760 C CA . PHE A 1 96 ? -17.164 6.156 31.959 1.00 73.00 96 PHE A CA 1
ATOM 761 C C . PHE A 1 96 ? -18.301 6.436 30.974 1.00 73.00 96 PHE A C 1
ATOM 763 O O . PHE A 1 96 ? -18.359 7.511 30.380 1.00 73.00 96 PHE A O 1
ATOM 770 N N . CYS A 1 97 ? -19.209 5.471 30.790 1.00 76.81 97 CYS A N 1
ATOM 771 C CA . CYS A 1 97 ? -20.387 5.655 29.940 1.00 76.81 97 CYS A CA 1
ATOM 772 C C . CYS A 1 97 ? -21.428 6.548 30.632 1.00 76.81 97 CYS A C 1
ATOM 774 O O . CYS A 1 97 ? -21.346 6.779 31.838 1.00 76.81 97 CYS A O 1
ATOM 776 N N . LYS A 1 98 ? -22.434 7.034 29.888 1.00 73.94 98 LYS A N 1
ATOM 777 C CA . LYS A 1 98 ? -23.507 7.892 30.435 1.00 73.94 98 LYS A CA 1
ATOM 778 C C . LYS A 1 98 ? -24.238 7.259 31.631 1.00 73.94 98 LYS A C 1
ATOM 780 O O . LYS A 1 98 ? -24.682 7.983 32.510 1.00 73.94 98 LYS A O 1
ATOM 785 N N . GLU A 1 99 ? -24.297 5.931 31.679 1.00 72.75 99 GLU A N 1
ATOM 786 C CA . GLU A 1 99 ? -24.932 5.148 32.748 1.00 72.75 99 GLU A CA 1
ATOM 787 C C . GLU A 1 99 ? -24.033 5.015 33.999 1.00 72.75 99 GLU A C 1
ATOM 789 O O . GLU A 1 99 ? -24.514 4.997 35.132 1.00 72.75 99 GLU A O 1
ATOM 794 N N . CYS A 1 100 ? -22.708 4.920 33.816 1.00 74.06 100 CYS A N 1
ATOM 795 C CA . CYS A 1 100 ? -21.746 4.791 34.919 1.00 74.06 100 CYS A CA 1
ATOM 796 C C . CYS A 1 100 ? -21.279 6.153 35.460 1.00 74.06 100 CYS A C 1
ATOM 798 O O . CYS A 1 100 ? -20.998 6.275 36.648 1.00 74.06 100 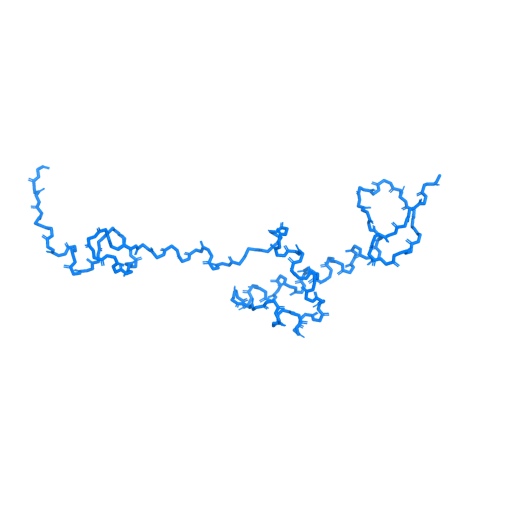CYS A O 1
ATOM 800 N N . GLY A 1 101 ? -21.211 7.185 34.614 1.00 69.81 101 GLY A N 1
ATOM 801 C CA . GLY A 1 101 ? -20.784 8.536 34.993 1.00 69.81 101 GLY A CA 1
ATOM 802 C C . GLY A 1 101 ? -21.836 9.331 35.773 1.00 69.81 101 GLY A C 1
ATOM 803 O O . GLY A 1 101 ? -21.492 10.240 36.521 1.00 69.81 101 GLY A O 1
ATOM 804 N N . THR A 1 102 ? -23.118 8.982 35.660 1.00 65.00 102 THR A N 1
ATOM 805 C CA . THR A 1 102 ? -24.196 9.573 36.476 1.00 65.00 102 THR A CA 1
ATOM 806 C C . THR A 1 102 ? -24.193 9.069 37.919 1.00 65.00 102 THR A C 1
ATOM 808 O O . THR A 1 102 ? -24.760 9.724 38.789 1.00 65.00 102 THR A O 1
ATOM 811 N N . GLN A 1 103 ? -23.514 7.950 38.195 1.00 58.16 103 GLN A N 1
ATOM 812 C CA . GLN A 1 103 ? -23.416 7.354 39.530 1.00 58.16 103 GLN A CA 1
ATOM 813 C C . GLN A 1 103 ? -22.224 7.853 40.350 1.00 58.16 103 GLN A C 1
ATOM 815 O O . GLN A 1 103 ? -22.105 7.478 41.514 1.00 58.16 103 GLN A O 1
ATOM 820 N N . THR A 1 104 ? -21.343 8.700 39.808 1.00 53.44 104 THR A N 1
ATOM 821 C CA . THR A 1 104 ? -20.314 9.339 40.637 1.00 53.44 104 THR A CA 1
ATOM 822 C C . THR A 1 104 ? -20.929 10.522 41.389 1.00 53.44 104 THR A C 1
ATOM 824 O O . THR A 1 104 ? -21.200 11.552 40.762 1.00 53.44 104 THR A O 1
ATOM 827 N N . PRO A 1 105 ? -21.148 10.440 42.718 1.00 50.06 105 PRO A N 1
ATOM 828 C CA . PRO A 1 105 ? -21.496 11.621 43.486 1.00 50.06 105 PRO A CA 1
ATOM 829 C C . PRO A 1 105 ? -20.339 12.610 43.362 1.00 50.06 105 PRO A C 1
ATOM 831 O O . PRO A 1 105 ? -19.178 12.254 43.576 1.00 50.06 105 PRO A O 1
ATOM 834 N N . ARG A 1 106 ? -20.653 13.859 43.012 1.00 51.66 106 ARG A N 1
ATOM 835 C CA . ARG A 1 106 ? -19.713 14.976 43.110 1.00 51.66 106 ARG A CA 1
ATOM 836 C C . ARG A 1 106 ? -19.174 15.030 44.540 1.00 51.66 106 ARG A C 1
ATOM 838 O O . ARG A 1 106 ? -19.828 15.575 45.426 1.00 51.66 106 ARG A O 1
ATOM 845 N N . LYS A 1 107 ? -17.986 14.475 44.786 1.00 50.34 107 LYS A N 1
ATOM 846 C CA . LYS A 1 107 ? -17.230 14.785 45.998 1.00 50.34 107 LYS A CA 1
ATOM 847 C C . LYS A 1 107 ? -16.561 16.131 45.782 1.00 50.34 107 LYS A C 1
ATOM 849 O O . LYS A 1 107 ? -15.475 16.235 45.229 1.00 50.34 107 LYS A O 1
ATOM 854 N N . ASN A 1 108 ? -17.302 17.144 46.207 1.00 51.47 108 ASN A N 1
ATOM 855 C CA . ASN A 1 108 ? -16.808 18.437 46.639 1.00 51.47 108 ASN A CA 1
ATOM 856 C C . ASN A 1 108 ? -15.571 18.225 47.536 1.00 51.47 108 ASN A C 1
ATOM 858 O O . ASN A 1 108 ? -15.701 17.613 48.600 1.00 51.47 108 ASN A O 1
ATOM 862 N N . ARG A 1 109 ? -14.396 18.704 47.122 1.00 50.06 109 ARG A N 1
ATOM 863 C CA . ARG A 1 109 ? -13.331 19.117 48.039 1.00 50.06 109 ARG A CA 1
ATOM 864 C C . ARG A 1 109 ? -12.415 20.127 47.371 1.00 50.06 109 ARG A C 1
ATOM 866 O O . ARG A 1 109 ? -12.017 19.860 46.219 1.00 50.06 109 ARG A O 1
#

Radius of gyration: 23.88 Å; Cα contacts (8 Å, |Δi|>4): 104; chains: 1; bounding box: 54×28×66 Å

Mean predicted aligned error: 14.16 Å

Nearest PDB structures (foldseek):
  7xy5-assembly1_A  TM=6.368E-01  e=2.798E+00  Vibrio cholerae
  7xxs-assembly1_B  TM=6.341E-01  e=4.949E+00  Vibrio cholerae
  8rdw-assembly1_HK  TM=2.959E-01  e=1.152E+00  Psychrobacter urativorans
  5uyl-assembly1_N  TM=2.843E-01  e=2.626E+00  Escherichia coli K-12
  6og7-assembly1_S  TM=2.797E-01  e=7.239E+00  Escherichia coli K-12

Foldseek 3Di:
DDWAAAPVPRDIDDPPPDPDSHDPVVVVVLVLLLVLLVVCCVVVLPDDLVNSCVRSVDDSVSVVVCVVVVVDDRCPVPPPQLAAPPPRHRDPDDNHHPVGVVPDDPPDD

Solvent-accessible surface area (backbone atoms only — not comparable to full-atom values): 6741 Å² total; per-residue (Å²): 136,52,72,44,59,14,77,84,77,61,50,77,35,74,54,78,88,59,92,62,69,51,38,69,69,57,51,54,47,50,52,54,53,48,51,46,48,48,59,46,42,73,77,39,57,82,64,48,67,65,55,50,20,69,74,62,68,44,58,54,70,58,54,51,49,41,51,74,69,58,76,55,83,64,60,73,82,68,72,71,67,33,44,11,80,86,78,59,46,77,24,99,66,66,60,43,30,81,78,59,54,72,68,59,76,85,76,85,127

Secondary structure (DSSP, 8-state):
--EEE-TTT--EEE-SS---SS-HHHHHHHHHHHHHHHHHHHH-TT--HHHHHHHH---HHHHHHHHHTT-S--GGGG---EE-TTT--EESSSSS-HHHHTTS-----

pLDDT: mean 73.46, std 11.31, range [46.0, 87.81]